Protein AF-A0A1Y3E8Z4-F1 (afdb_monomer_lite)

InterPro domains:
  IPR003609 PAN/Apple domain [PS50948] (4-82)

Sequence (95 aa):
GEICVLEFYNATQISSFNAIEILENIENIKSCIYVCRQRFHRDLCLAISYNKKKQCTLLRKASYIRLYNVEPQSLFAEILFCEQGTLLIRNRTYK

Foldseek 3Di:
DKDWDKDKDPDQKDKFKDWDDKDAPQPDVVSLVVVLVVVVVVQFAFKWKAAPRRIITGMHGHPDIDIDGRDPRIIIMGTPDMDPDDPPPPPPPDD

pLDDT: mean 87.58, std 13.72, range [39.69, 97.56]

Secondary structure (DSSP, 8-state):
-EEEEEEEE--SEEETEEEEEEES---SHHHHHHHHHHTGGGT--SEEEEETTS-EEEEEE-SS--EEEPPTTEEEEEEEEEEE-----------

Radius of gyration: 14.77 Å; chains: 1; bounding box: 46×36×31 Å

Organism: NCBI:txid6335

Structure (mmCIF, N/CA/C/O backbone):
data_AF-A0A1Y3E8Z4-F1
#
_entry.id   AF-A0A1Y3E8Z4-F1
#
loop_
_atom_site.group_PDB
_atom_site.id
_atom_site.type_symbol
_atom_site.label_atom_id
_atom_site.label_alt_id
_atom_site.label_comp_id
_atom_site.label_asym_id
_atom_site.label_entity_id
_atom_site.label_seq_id
_atom_site.pdbx_PDB_ins_code
_atom_site.Cartn_x
_atom_site.Cartn_y
_atom_site.Cartn_z
_atom_site.occupancy
_atom_site.B_iso_or_equiv
_atom_site.auth_seq_id
_atom_site.auth_comp_id
_atom_site.auth_asym_id
_atom_site.auth_atom_id
_atom_site.pdbx_PDB_model_num
ATOM 1 N N . GLY A 1 1 ? -15.598 1.899 -15.119 1.00 70.19 1 GLY A N 1
ATOM 2 C CA . GLY A 1 1 ? -14.997 1.310 -13.910 1.00 70.19 1 GLY A CA 1
ATOM 3 C C . GLY A 1 1 ? -13.720 0.608 -14.306 1.00 70.19 1 GLY A C 1
ATOM 4 O O . GLY A 1 1 ? -13.590 0.247 -15.471 1.00 70.19 1 GLY A O 1
ATOM 5 N N . GLU A 1 2 ? -12.785 0.466 -13.376 1.00 82.25 2 GLU A N 1
ATOM 6 C CA . GLU A 1 2 ? -11.602 -0.381 -13.547 1.00 82.25 2 GLU A CA 1
ATOM 7 C C . GLU A 1 2 ? -11.699 -1.558 -12.576 1.00 82.25 2 GLU A C 1
ATOM 9 O O . GLU A 1 2 ? -12.275 -1.428 -11.491 1.00 82.25 2 GLU A O 1
ATOM 14 N N . ILE A 1 3 ? -11.140 -2.696 -12.967 1.00 87.44 3 ILE A N 1
ATOM 15 C CA . ILE A 1 3 ? -10.971 -3.867 -12.111 1.00 87.44 3 ILE A CA 1
ATOM 16 C C . ILE A 1 3 ? -9.476 -4.009 -11.880 1.00 87.44 3 ILE A C 1
ATOM 18 O O . ILE A 1 3 ? -8.716 -4.075 -12.840 1.00 87.44 3 ILE A O 1
ATOM 22 N N . CYS A 1 4 ? -9.063 -4.055 -10.618 1.00 89.50 4 CYS A N 1
ATOM 23 C CA . CYS A 1 4 ? -7.670 -4.268 -10.251 1.00 89.50 4 CYS A CA 1
ATOM 24 C C . CYS A 1 4 ? -7.501 -5.649 -9.626 1.00 89.50 4 CYS A C 1
ATOM 26 O O . CYS A 1 4 ? -8.314 -6.061 -8.795 1.00 89.50 4 CYS A O 1
ATOM 28 N N . VAL A 1 5 ? -6.423 -6.331 -10.000 1.00 92.88 5 VAL A N 1
ATOM 29 C CA . VAL A 1 5 ? -5.960 -7.545 -9.329 1.00 92.88 5 VAL A CA 1
ATOM 30 C C . VAL A 1 5 ? -4.914 -7.140 -8.302 1.00 92.88 5 VAL A C 1
ATOM 32 O O . VAL A 1 5 ? -3.946 -6.450 -8.627 1.00 92.88 5 VAL A O 1
ATOM 35 N N . LEU A 1 6 ? -5.138 -7.553 -7.056 1.00 94.81 6 LEU A N 1
ATOM 36 C CA . LEU A 1 6 ? -4.233 -7.294 -5.947 1.00 94.81 6 LEU A CA 1
ATOM 37 C C . LEU A 1 6 ? -3.727 -8.602 -5.358 1.00 94.81 6 LEU A C 1
ATOM 39 O O . LEU A 1 6 ? -4.484 -9.568 -5.246 1.00 94.81 6 LEU A O 1
ATOM 43 N N . GLU A 1 7 ? -2.478 -8.588 -4.917 1.00 95.75 7 GLU A N 1
ATOM 44 C CA . GLU A 1 7 ? -1.892 -9.653 -4.116 1.00 95.75 7 GLU A CA 1
ATOM 45 C C . GLU A 1 7 ? -1.713 -9.179 -2.676 1.00 95.75 7 GLU A C 1
ATOM 47 O O . GLU A 1 7 ? -1.162 -8.106 -2.424 1.00 95.75 7 GLU A O 1
ATOM 52 N N . PHE A 1 8 ? -2.208 -9.972 -1.726 1.00 94.56 8 PHE A N 1
ATOM 53 C CA . PHE A 1 8 ? -2.134 -9.664 -0.303 1.00 94.56 8 PHE A CA 1
ATOM 54 C C . PHE A 1 8 ? -1.032 -10.478 0.354 1.00 94.56 8 PHE A C 1
ATOM 56 O O . PHE A 1 8 ? -0.984 -11.699 0.215 1.00 94.56 8 PHE A O 1
ATOM 63 N N . TYR A 1 9 ? -0.200 -9.801 1.138 1.00 92.56 9 TYR A N 1
ATOM 64 C CA . TYR A 1 9 ? 0.934 -10.418 1.806 1.00 92.56 9 TYR A CA 1
ATOM 65 C C . TYR A 1 9 ? 0.747 -10.378 3.319 1.00 92.56 9 TYR A C 1
ATOM 67 O O . TYR A 1 9 ? 0.541 -9.316 3.908 1.00 92.56 9 TYR A O 1
ATOM 75 N N . ASN A 1 10 ? 0.869 -11.542 3.957 1.00 89.12 10 ASN A N 1
ATOM 76 C CA . ASN A 1 10 ? 0.982 -11.654 5.407 1.00 89.12 10 ASN A CA 1
ATOM 77 C C . ASN A 1 10 ? 2.460 -11.818 5.785 1.00 89.12 10 ASN A C 1
ATOM 79 O O . ASN A 1 10 ? 2.916 -12.917 6.098 1.00 89.12 10 ASN A O 1
ATOM 83 N N . ALA A 1 11 ? 3.219 -10.730 5.673 1.00 89.12 11 ALA A N 1
ATOM 84 C CA . ALA A 1 11 ? 4.649 -10.705 5.953 1.00 89.12 11 ALA A CA 1
ATOM 85 C C . ALA A 1 11 ? 5.020 -9.454 6.754 1.00 89.12 11 ALA A C 1
ATOM 87 O O . ALA A 1 11 ? 4.420 -8.394 6.593 1.00 89.12 11 ALA A O 1
ATOM 88 N N . THR A 1 12 ? 6.036 -9.575 7.606 1.00 93.25 12 THR A N 1
ATOM 89 C CA . THR A 1 12 ? 6.593 -8.450 8.374 1.00 93.25 12 THR A CA 1
ATOM 90 C C . THR A 1 12 ? 7.569 -7.614 7.550 1.00 93.25 12 THR A C 1
ATOM 92 O O . THR A 1 12 ? 7.822 -6.456 7.880 1.00 93.25 12 THR A O 1
ATOM 95 N N . GLN A 1 13 ? 8.111 -8.185 6.471 1.00 94.12 13 GLN A N 1
ATOM 96 C CA . GLN A 1 13 ? 9.029 -7.521 5.556 1.00 94.12 13 GLN A CA 1
ATOM 97 C C . GLN A 1 13 ? 8.677 -7.847 4.109 1.00 94.12 13 GLN A C 1
ATOM 99 O O . GLN A 1 13 ? 8.429 -9.003 3.773 1.00 94.12 13 GLN A O 1
ATOM 104 N N . ILE A 1 14 ? 8.706 -6.826 3.255 1.00 95.25 14 ILE A N 1
ATOM 105 C CA . ILE A 1 14 ? 8.536 -6.958 1.807 1.00 95.25 14 ILE A CA 1
ATOM 106 C C . ILE A 1 14 ? 9.780 -6.400 1.121 1.00 95.25 14 ILE A C 1
ATOM 108 O O . ILE A 1 14 ? 10.251 -5.309 1.446 1.00 95.25 14 ILE A O 1
ATOM 112 N N . SER A 1 15 ? 10.328 -7.138 0.161 1.00 93.19 15 SER A N 1
ATOM 113 C CA . SER A 1 15 ? 11.480 -6.686 -0.616 1.00 93.19 15 SER A CA 1
ATOM 114 C C . SER A 1 15 ? 11.094 -5.691 -1.707 1.00 93.19 15 SER A C 1
ATOM 116 O O . SER A 1 15 ? 10.069 -5.838 -2.363 1.00 93.19 15 SER A O 1
ATOM 118 N N . SER A 1 16 ? 11.999 -4.762 -1.990 1.00 92.94 16 SER A N 1
ATOM 119 C CA . SER A 1 16 ? 11.995 -3.868 -3.147 1.00 92.94 16 SER A CA 1
ATOM 120 C C . SER A 1 16 ? 10.841 -2.861 -3.179 1.00 92.94 16 SER A C 1
ATOM 122 O O . SER A 1 16 ? 10.405 -2.469 -4.260 1.00 92.94 16 SER A O 1
ATOM 124 N N . PHE A 1 17 ? 10.405 -2.375 -2.011 1.00 94.62 17 PHE A N 1
ATOM 125 C CA . PHE A 1 17 ? 9.446 -1.271 -1.890 1.00 94.62 17 PHE A CA 1
ATOM 126 C C . PHE A 1 17 ? 9.970 -0.123 -1.028 1.00 94.62 17 PHE A C 1
ATOM 128 O O . PHE A 1 17 ? 10.738 -0.323 -0.090 1.00 94.62 17 PHE A O 1
ATOM 135 N N . ASN A 1 18 ? 9.513 1.089 -1.343 1.00 93.31 18 ASN A N 1
ATOM 136 C CA . ASN A 1 18 ? 9.751 2.302 -0.566 1.00 93.31 18 ASN A CA 1
ATOM 137 C C . ASN A 1 18 ? 8.430 3.016 -0.284 1.00 93.31 18 ASN A C 1
ATOM 139 O O . ASN A 1 18 ? 7.625 3.191 -1.200 1.00 93.31 18 ASN A O 1
ATOM 143 N N . ALA A 1 19 ? 8.251 3.493 0.948 1.00 94.06 19 ALA A N 1
ATOM 144 C CA . ALA A 1 19 ? 7.158 4.396 1.285 1.00 94.06 19 ALA A CA 1
ATOM 145 C C . ALA A 1 19 ? 7.342 5.748 0.577 1.00 94.06 19 ALA A C 1
ATOM 147 O O . ALA A 1 19 ? 8.453 6.271 0.478 1.00 94.06 19 ALA A O 1
ATOM 148 N N . ILE A 1 20 ? 6.240 6.291 0.075 1.00 93.38 20 ILE A N 1
ATOM 149 C CA . ILE A 1 20 ? 6.173 7.586 -0.610 1.00 93.38 20 ILE A CA 1
ATOM 150 C C . ILE A 1 20 ? 5.523 8.611 0.311 1.00 93.38 20 ILE A C 1
ATOM 152 O O . ILE A 1 20 ? 5.991 9.736 0.434 1.00 93.38 20 ILE A O 1
ATOM 156 N N . GLU A 1 21 ? 4.418 8.203 0.930 1.00 94.19 21 GLU A N 1
ATOM 157 C CA . GLU A 1 21 ? 3.521 9.057 1.693 1.00 94.19 21 GLU A CA 1
ATOM 158 C C . GLU A 1 21 ? 2.731 8.186 2.672 1.00 94.19 21 GLU A C 1
ATOM 160 O O . GLU A 1 21 ? 2.402 7.037 2.361 1.00 94.19 21 GLU A O 1
ATOM 165 N N . ILE A 1 22 ? 2.419 8.744 3.839 1.00 95.81 22 ILE A N 1
ATOM 166 C CA . ILE A 1 22 ? 1.502 8.157 4.814 1.00 95.81 22 ILE A CA 1
ATOM 167 C C . ILE A 1 22 ? 0.279 9.066 4.874 1.00 95.81 22 ILE A C 1
ATOM 169 O O . ILE A 1 22 ? 0.397 10.263 5.123 1.00 95.81 22 ILE A O 1
ATOM 173 N N . LEU A 1 23 ? -0.887 8.489 4.614 1.00 96.69 23 LEU A N 1
ATOM 174 C CA . LEU A 1 23 ? -2.176 9.159 4.672 1.00 96.69 23 LEU A CA 1
ATOM 175 C C . LEU A 1 23 ? -2.889 8.758 5.958 1.00 96.69 23 LEU A C 1
ATOM 177 O O . LEU A 1 23 ? -3.043 7.570 6.242 1.00 96.69 23 LEU A O 1
ATOM 181 N N . GLU A 1 24 ? -3.362 9.752 6.696 1.00 97.06 24 GLU A N 1
ATOM 182 C CA . GLU A 1 24 ? -4.145 9.574 7.917 1.00 97.06 24 GLU A CA 1
ATOM 183 C C . GLU A 1 24 ? -5.648 9.554 7.611 1.00 97.06 24 GLU A C 1
ATOM 185 O O . GLU A 1 24 ? -6.099 10.098 6.600 1.00 97.06 24 GLU A O 1
ATOM 190 N N . ASN A 1 25 ? -6.442 8.983 8.520 1.00 96.88 25 ASN A N 1
ATOM 191 C CA . ASN A 1 25 ? -7.910 9.018 8.472 1.00 96.88 25 ASN A CA 1
ATOM 192 C C . ASN A 1 25 ? -8.540 8.421 7.195 1.00 96.88 25 ASN A C 1
ATOM 194 O O . ASN A 1 25 ? -9.654 8.783 6.813 1.00 96.88 25 ASN A O 1
ATOM 198 N N . ILE A 1 26 ? -7.871 7.467 6.544 1.00 97.56 26 ILE A N 1
ATOM 199 C CA . ILE A 1 26 ? -8.427 6.738 5.403 1.00 97.56 26 ILE A CA 1
ATOM 200 C C . ILE A 1 26 ? -9.408 5.681 5.911 1.00 97.56 26 ILE A C 1
ATOM 202 O O . ILE A 1 26 ? -9.023 4.668 6.492 1.00 97.56 26 ILE A O 1
ATOM 206 N N . GLU A 1 27 ? -10.701 5.911 5.684 1.00 95.44 27 GLU A N 1
ATOM 207 C CA . GLU A 1 27 ? -11.783 5.109 6.272 1.00 95.44 27 GLU A CA 1
ATOM 208 C C . GLU A 1 27 ? -11.688 3.606 6.028 1.00 95.44 27 GLU A C 1
ATOM 210 O O . GLU A 1 27 ? -12.073 2.821 6.892 1.00 95.44 27 GLU A O 1
ATOM 215 N N . ASN A 1 28 ? -11.224 3.201 4.849 1.00 94.69 28 ASN A N 1
ATOM 216 C CA . ASN A 1 28 ? -11.162 1.800 4.479 1.00 94.69 28 ASN A CA 1
ATOM 217 C C . ASN A 1 28 ? -10.077 1.541 3.431 1.00 94.69 28 ASN A C 1
ATOM 219 O O . ASN A 1 28 ? -9.623 2.437 2.714 1.00 94.69 28 ASN A O 1
ATOM 223 N N . ILE A 1 29 ? -9.710 0.268 3.304 1.00 93.88 29 ILE A N 1
ATOM 224 C CA . ILE A 1 29 ? -8.678 -0.166 2.368 1.00 93.88 29 ILE A CA 1
ATOM 225 C C . ILE A 1 29 ? -9.025 0.135 0.904 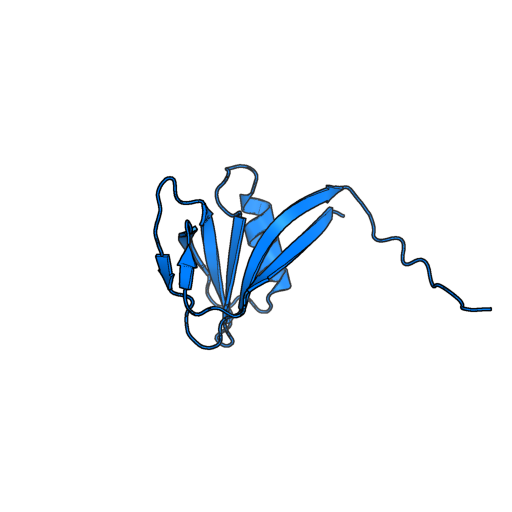1.00 93.88 29 ILE A C 1
ATOM 227 O O . ILE A 1 29 ? -8.131 0.455 0.128 1.00 93.88 29 ILE A O 1
ATOM 231 N N . LYS A 1 30 ? -10.308 0.104 0.512 1.00 93.50 30 LYS A N 1
ATOM 232 C CA . LYS A 1 30 ? -10.708 0.413 -0.871 1.00 93.50 30 LYS A CA 1
ATOM 233 C C . LYS A 1 30 ? -10.388 1.866 -1.221 1.00 93.50 30 LYS A C 1
ATOM 235 O O . LYS A 1 30 ? -9.887 2.117 -2.312 1.00 93.50 30 LYS A O 1
ATOM 240 N N . SER A 1 31 ? -10.591 2.799 -0.291 1.00 95.38 31 SER A N 1
ATOM 241 C CA . SER A 1 31 ? -10.180 4.197 -0.452 1.00 95.38 31 SER A CA 1
ATOM 242 C C . SER A 1 31 ? -8.658 4.333 -0.573 1.00 95.38 31 SER A C 1
ATOM 244 O O . SER A 1 31 ? -8.183 5.078 -1.425 1.00 95.38 31 SER A O 1
ATOM 246 N N . CYS A 1 32 ? -7.887 3.571 0.211 1.00 96.19 32 CYS A N 1
ATOM 247 C CA . CYS A 1 32 ? -6.422 3.536 0.109 1.00 96.19 32 CYS A CA 1
ATOM 248 C C . CYS A 1 32 ? -5.958 3.049 -1.281 1.00 96.19 32 CYS A C 1
ATOM 250 O O . CYS A 1 32 ? -5.151 3.710 -1.936 1.00 96.19 32 CYS A O 1
ATOM 252 N N . ILE A 1 33 ? -6.539 1.949 -1.779 1.00 94.69 33 ILE A N 1
ATOM 253 C CA . ILE A 1 33 ? -6.277 1.409 -3.126 1.00 94.69 33 ILE A CA 1
ATOM 254 C C . ILE A 1 33 ? -6.661 2.430 -4.200 1.00 94.69 33 ILE A C 1
ATOM 2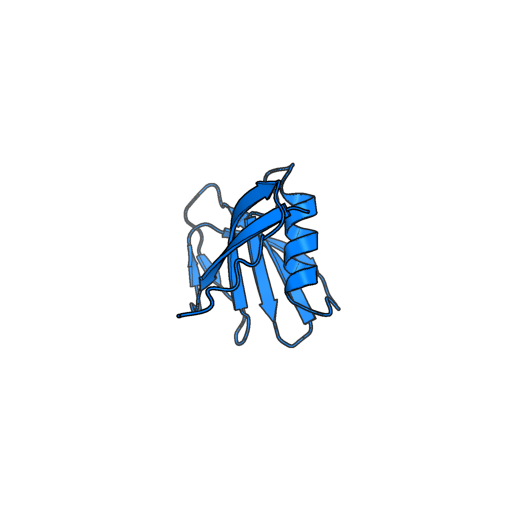56 O O . ILE A 1 33 ? -5.898 2.655 -5.136 1.00 94.69 33 ILE A O 1
ATOM 260 N N . TYR A 1 34 ? -7.820 3.078 -4.062 1.00 93.50 34 TYR A N 1
ATOM 261 C CA . TYR A 1 34 ? -8.282 4.089 -5.009 1.00 93.50 34 TYR A CA 1
ATOM 262 C C . TYR A 1 34 ? -7.299 5.259 -5.108 1.00 93.50 34 TYR A C 1
ATOM 264 O O . TYR A 1 34 ? -6.903 5.638 -6.208 1.00 93.50 34 TYR A O 1
ATOM 272 N N . VAL A 1 35 ? -6.838 5.790 -3.972 1.00 93.75 35 VAL A N 1
ATOM 273 C CA . VAL A 1 35 ? -5.844 6.871 -3.948 1.00 93.75 35 VAL A CA 1
ATOM 274 C C . VAL A 1 35 ? -4.508 6.417 -4.546 1.00 93.75 35 VAL A C 1
ATOM 276 O O . VAL A 1 35 ? -3.902 7.161 -5.319 1.00 93.75 35 VAL A O 1
ATOM 279 N N . CYS A 1 36 ? -4.068 5.189 -4.252 1.00 94.94 36 CYS A N 1
ATOM 280 C CA . CYS A 1 36 ? -2.888 4.600 -4.883 1.00 9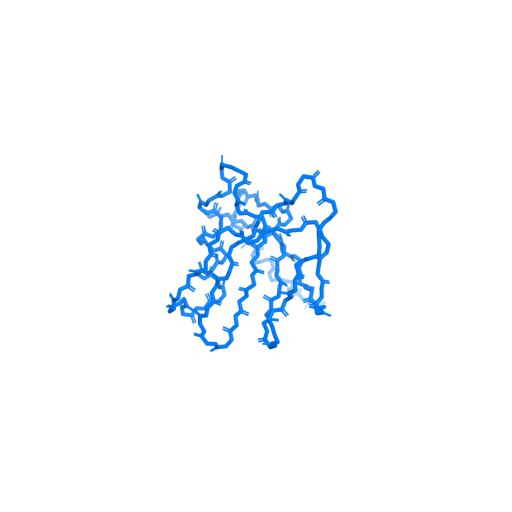4.94 36 CYS A CA 1
ATOM 281 C C . CYS A 1 36 ? -3.044 4.551 -6.413 1.00 94.94 36 CYS A C 1
ATOM 283 O O . CYS A 1 36 ? -2.172 5.024 -7.141 1.00 94.94 36 CYS A O 1
ATOM 285 N N . ARG A 1 37 ? -4.202 4.091 -6.909 1.00 91.88 37 ARG A N 1
ATOM 286 C CA . ARG A 1 37 ? -4.506 3.997 -8.343 1.00 91.88 37 ARG A CA 1
ATOM 287 C C . ARG A 1 37 ? -4.483 5.356 -9.041 1.00 91.88 37 ARG A C 1
ATOM 289 O O . ARG A 1 37 ? -3.903 5.461 -10.116 1.00 91.88 37 ARG A O 1
ATOM 296 N N . GLN A 1 38 ? -5.015 6.409 -8.418 1.00 90.12 38 GLN A N 1
ATOM 297 C CA . GLN A 1 38 ? -4.931 7.773 -8.965 1.00 90.12 38 GLN A CA 1
ATOM 298 C C . GLN A 1 38 ? -3.477 8.265 -9.109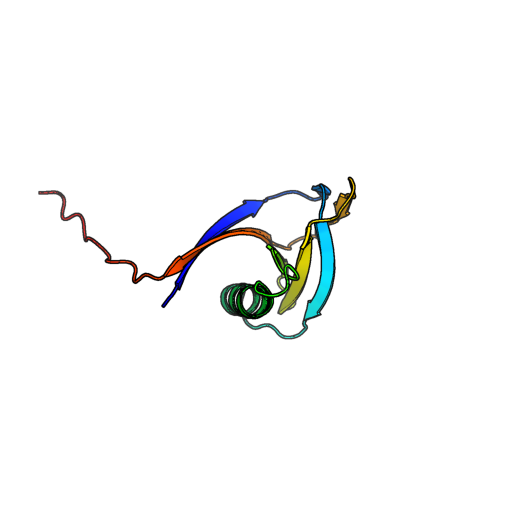 1.00 90.12 38 GLN A C 1
ATOM 300 O O . GLN A 1 38 ? -3.181 9.110 -9.952 1.00 90.12 38 GLN A O 1
ATOM 305 N N . ARG A 1 39 ? -2.547 7.714 -8.318 1.00 87.00 39 ARG A N 1
ATOM 306 C CA . ARG A 1 39 ? -1.106 8.013 -8.373 1.00 87.00 39 ARG A CA 1
ATOM 307 C C . ARG A 1 39 ? -0.297 7.029 -9.230 1.00 87.00 39 ARG A C 1
ATOM 309 O O . ARG A 1 39 ? 0.913 7.211 -9.362 1.00 87.00 39 ARG A O 1
ATOM 316 N N . PHE A 1 40 ? -0.933 6.031 -9.845 1.00 76.00 40 PHE A N 1
ATOM 317 C CA . PHE A 1 40 ? -0.261 5.018 -10.667 1.00 76.00 40 PHE A CA 1
ATOM 318 C C . PHE A 1 40 ? 0.381 5.608 -11.929 1.00 76.00 40 PHE A C 1
ATOM 320 O O . PHE A 1 40 ? 1.483 5.224 -12.288 1.00 76.00 40 PHE A O 1
ATOM 327 N N . HIS A 1 41 ? -0.254 6.599 -12.568 1.00 69.88 41 HIS A N 1
ATOM 328 C CA . HIS A 1 41 ? 0.219 7.197 -13.831 1.00 69.88 41 HIS A CA 1
ATOM 329 C C . HIS A 1 41 ? 1.615 7.840 -13.775 1.00 69.88 41 HIS A C 1
ATOM 331 O O . HIS A 1 41 ? 2.150 8.225 -14.809 1.00 69.88 41 HIS A O 1
ATOM 337 N N . ARG A 1 42 ? 2.188 8.006 -12.581 1.00 66.81 42 ARG A N 1
ATOM 338 C CA . ARG A 1 42 ? 3.534 8.558 -12.375 1.00 6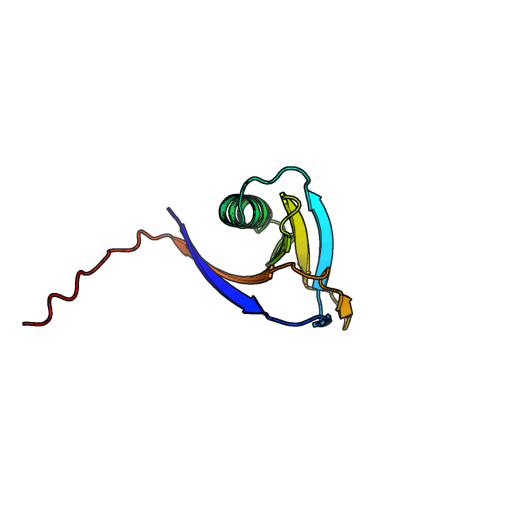6.81 42 ARG A CA 1
ATOM 339 C C . ARG A 1 42 ? 4.537 7.502 -11.889 1.00 66.81 42 ARG A C 1
ATOM 341 O O . ARG A 1 42 ? 5.564 7.882 -11.336 1.00 66.81 42 ARG A O 1
ATOM 348 N N . ASP A 1 43 ? 4.192 6.214 -11.984 1.00 66.44 43 ASP A N 1
ATOM 349 C CA . ASP A 1 43 ? 4.906 5.090 -11.354 1.00 66.44 43 ASP A CA 1
ATOM 350 C C . ASP A 1 43 ? 5.168 5.317 -9.856 1.00 66.44 43 ASP A C 1
ATOM 352 O O . ASP A 1 43 ? 6.135 4.819 -9.272 1.00 66.44 43 ASP A O 1
ATOM 356 N N . LEU A 1 44 ? 4.308 6.122 -9.219 1.00 84.88 44 LEU A N 1
ATOM 357 C CA . LEU A 1 44 ? 4.450 6.440 -7.812 1.00 84.88 44 LEU A CA 1
ATOM 358 C C . LEU A 1 44 ? 3.884 5.283 -7.009 1.00 84.88 44 LEU A C 1
ATOM 360 O O . LEU A 1 44 ? 4.650 4.596 -6.366 1.00 84.88 44 LEU A O 1
ATOM 364 N N . CYS A 1 45 ? 2.587 5.002 -7.049 1.00 95.19 45 CYS A N 1
ATOM 365 C CA . CYS A 1 45 ? 2.029 3.986 -6.157 1.00 95.19 45 CYS A CA 1
ATOM 366 C C . CYS A 1 45 ? 1.750 2.653 -6.862 1.00 95.19 45 CYS A C 1
ATOM 368 O O . CYS A 1 45 ? 0.966 2.600 -7.808 1.00 95.19 45 CYS A O 1
ATOM 370 N N . LEU A 1 46 ? 2.375 1.585 -6.362 1.00 94.94 46 LEU A N 1
ATOM 371 C CA . LEU A 1 46 ? 2.227 0.199 -6.821 1.00 94.94 46 LEU A CA 1
ATOM 372 C C . LEU A 1 46 ? 1.797 -0.749 -5.694 1.00 94.94 46 LEU A C 1
ATOM 374 O O . LEU A 1 46 ? 1.329 -1.848 -5.963 1.00 94.94 46 LEU A O 1
ATOM 378 N N . ALA A 1 47 ? 1.927 -0.335 -4.435 1.00 96.19 47 ALA A N 1
ATOM 379 C CA . ALA A 1 47 ? 1.454 -1.103 -3.293 1.00 96.19 47 ALA A CA 1
ATOM 380 C C . ALA A 1 47 ? 0.965 -0.188 -2.169 1.00 96.19 47 ALA A C 1
ATOM 382 O O . ALA A 1 47 ? 1.284 1.004 -2.124 1.00 96.19 47 ALA A O 1
ATOM 383 N N . ILE A 1 48 ? 0.199 -0.763 -1.248 1.00 97.00 48 ILE A N 1
ATOM 384 C CA . ILE A 1 48 ? -0.285 -0.094 -0.046 1.00 97.00 48 ILE A CA 1
ATOM 385 C C . ILE A 1 48 ? 0.023 -0.911 1.208 1.00 97.00 48 ILE A C 1
ATOM 387 O O . ILE A 1 48 ? 0.069 -2.138 1.168 1.00 97.00 48 ILE A O 1
ATOM 391 N N . SER A 1 49 ? 0.164 -0.221 2.337 1.00 97.31 49 SER A N 1
ATOM 392 C CA . SER A 1 49 ? 0.078 -0.814 3.672 1.00 97.31 49 SER A CA 1
ATOM 393 C C . SER A 1 49 ? -1.016 -0.086 4.441 1.00 97.31 49 SER A C 1
ATOM 395 O O . SER A 1 49 ? -0.927 1.129 4.628 1.00 97.31 49 SER A O 1
ATOM 397 N N . TYR A 1 50 ? -2.072 -0.799 4.828 1.00 97.31 50 TYR A N 1
ATOM 398 C CA . TYR A 1 50 ? -3.229 -0.222 5.511 1.00 97.31 50 TYR A CA 1
ATOM 399 C C . TYR A 1 50 ? -3.417 -0.844 6.889 1.00 97.31 50 TYR A C 1
ATOM 401 O O . TYR A 1 50 ? -3.478 -2.068 7.009 1.00 97.31 50 TYR A O 1
ATOM 409 N N . ASN A 1 51 ? -3.548 -0.015 7.922 1.00 94.25 51 ASN A N 1
ATOM 410 C CA . ASN A 1 51 ? -3.654 -0.475 9.304 1.00 94.25 51 ASN A CA 1
ATOM 411 C C . ASN A 1 51 ? -5.011 -0.119 9.940 1.00 94.25 51 ASN A C 1
ATOM 413 O O . ASN A 1 51 ? -5.795 0.684 9.428 1.00 94.25 51 ASN A O 1
ATOM 417 N N . LYS A 1 52 ? -5.294 -0.706 11.109 1.00 91.94 52 LYS A N 1
ATOM 418 C CA . LYS A 1 52 ? -6.548 -0.469 11.852 1.00 91.94 52 LYS A CA 1
ATOM 419 C C . LYS A 1 52 ? -6.694 0.954 12.403 1.00 91.94 52 LYS A C 1
ATOM 421 O O . LYS A 1 52 ? -7.804 1.345 12.752 1.00 91.94 52 LYS A O 1
ATOM 426 N N . LYS A 1 53 ? -5.609 1.732 12.459 1.00 94.69 53 LYS A N 1
ATOM 427 C CA . LYS A 1 53 ? -5.627 3.156 12.832 1.00 94.69 53 LYS A CA 1
ATOM 428 C C . LYS A 1 53 ? -6.087 4.045 11.673 1.00 94.69 53 LYS A C 1
ATOM 430 O O . LYS A 1 53 ? -6.009 5.261 11.787 1.00 94.69 53 LYS A O 1
ATOM 435 N N . LYS A 1 54 ? -6.569 3.456 10.568 1.00 96.06 54 LYS A N 1
ATOM 436 C CA . LYS A 1 54 ? -6.954 4.166 9.343 1.00 96.06 54 LYS A CA 1
ATOM 437 C C . LYS A 1 54 ? -5.767 4.867 8.665 1.00 96.06 54 LYS A C 1
ATOM 439 O O . LYS A 1 54 ? -5.974 5.810 7.903 1.00 96.06 54 LYS A O 1
ATOM 444 N N . GLN A 1 55 ? -4.540 4.394 8.901 1.00 97.19 55 GLN A N 1
ATOM 445 C CA . GLN A 1 55 ? -3.361 4.867 8.177 1.00 97.19 55 GLN A CA 1
ATOM 446 C C . GLN A 1 55 ? -3.158 4.051 6.905 1.00 97.19 55 GLN A C 1
ATOM 448 O O . GLN A 1 55 ? -3.273 2.826 6.906 1.00 97.19 55 GLN A O 1
ATOM 453 N N . CYS A 1 56 ? -2.840 4.749 5.822 1.00 97.38 56 CYS A N 1
ATOM 454 C CA . CYS A 1 56 ? -2.578 4.197 4.502 1.00 97.38 56 CYS A CA 1
ATOM 455 C C . CYS A 1 56 ? -1.200 4.673 4.043 1.00 97.38 56 CYS A C 1
ATOM 457 O O . CYS A 1 56 ? -1.017 5.840 3.706 1.00 97.38 56 CYS A O 1
ATOM 459 N N . THR A 1 57 ? -0.221 3.776 4.027 1.00 96.94 57 THR A N 1
ATOM 460 C CA . THR A 1 57 ? 1.083 4.052 3.420 1.00 96.94 57 THR A CA 1
ATOM 461 C C . THR A 1 57 ? 1.012 3.719 1.941 1.00 96.94 57 THR A C 1
ATOM 463 O O . THR A 1 57 ? 0.631 2.606 1.584 1.00 96.94 57 THR A O 1
ATOM 466 N N . LEU A 1 58 ? 1.402 4.660 1.087 1.00 96.44 58 LEU A N 1
ATOM 467 C CA . LEU A 1 58 ? 1.557 4.442 -0.347 1.00 96.44 58 LEU A CA 1
ATOM 468 C C . LEU A 1 58 ? 2.994 4.049 -0.652 1.00 96.44 58 LEU A C 1
ATOM 470 O O . LEU A 1 58 ? 3.927 4.696 -0.171 1.00 96.44 58 LEU A O 1
ATOM 474 N N . LEU A 1 59 ? 3.178 3.009 -1.461 1.00 96.00 59 LEU A N 1
ATOM 475 C CA . LEU A 1 59 ? 4.491 2.451 -1.748 1.00 96.00 59 LEU A CA 1
ATOM 476 C C . LEU A 1 59 ? 4.775 2.362 -3.239 1.00 96.00 59 LEU A C 1
ATOM 478 O O . LEU A 1 59 ? 3.905 2.023 -4.039 1.00 96.00 59 LEU A O 1
ATOM 482 N N . ARG A 1 60 ? 6.040 2.605 -3.581 1.00 94.44 60 ARG A N 1
ATOM 483 C CA . ARG A 1 60 ? 6.600 2.442 -4.924 1.00 94.44 60 ARG A CA 1
ATOM 484 C C . ARG A 1 60 ? 7.610 1.314 -4.960 1.00 94.44 60 ARG A C 1
ATOM 486 O O . ARG A 1 60 ? 8.233 1.030 -3.934 1.00 94.44 60 ARG A O 1
ATOM 493 N N . LYS A 1 61 ? 7.870 0.763 -6.147 1.00 92.19 61 LYS A N 1
ATOM 494 C CA . LYS A 1 61 ? 9.031 -0.110 -6.335 1.00 92.19 61 LYS A CA 1
ATOM 495 C C . LYS A 1 61 ? 10.326 0.651 -6.062 1.00 92.19 61 LYS A C 1
ATOM 497 O O . LYS A 1 61 ? 10.521 1.786 -6.496 1.00 92.19 61 LYS A O 1
ATOM 502 N N . ALA A 1 62 ? 11.219 0.014 -5.319 1.00 91.69 62 ALA A N 1
ATOM 503 C CA . ALA A 1 62 ? 12.575 0.485 -5.113 1.00 91.69 62 ALA A CA 1
ATOM 504 C C . ALA A 1 62 ? 13.452 0.093 -6.311 1.00 91.69 62 ALA A C 1
ATOM 506 O O . ALA A 1 62 ? 13.336 -1.010 -6.837 1.00 91.69 62 ALA A O 1
ATOM 507 N N . SER A 1 63 ? 14.371 0.975 -6.711 1.00 88.75 63 SER A N 1
ATOM 508 C CA . SER A 1 63 ? 15.337 0.704 -7.791 1.00 88.75 63 SER A CA 1
ATOM 509 C C . SER A 1 63 ? 16.442 -0.287 -7.393 1.00 88.75 63 SER A C 1
ATOM 511 O O . SER A 1 63 ? 17.244 -0.687 -8.226 1.00 88.75 63 SER A O 1
ATOM 513 N N . TYR A 1 64 ? 16.512 -0.657 -6.115 1.00 88.88 64 TYR A N 1
ATOM 514 C CA . TYR A 1 64 ? 17.472 -1.595 -5.542 1.00 88.88 64 TYR A CA 1
ATOM 515 C C . TYR A 1 64 ? 16.806 -2.356 -4.397 1.00 88.88 64 TYR A C 1
ATOM 517 O O . TYR A 1 64 ? 15.780 -1.919 -3.866 1.00 88.88 64 TYR A O 1
ATOM 525 N N . ILE A 1 65 ? 17.399 -3.488 -4.013 1.00 89.56 65 ILE A N 1
ATOM 526 C CA . ILE A 1 65 ? 16.882 -4.330 -2.934 1.00 89.56 65 ILE A CA 1
ATOM 527 C C . ILE A 1 65 ? 16.877 -3.515 -1.635 1.00 89.56 65 ILE A C 1
ATOM 529 O O . ILE A 1 65 ? 17.920 -3.183 -1.074 1.00 89.56 65 ILE A O 1
ATOM 533 N N . ARG A 1 66 ? 15.673 -3.190 -1.168 1.00 88.62 66 ARG A N 1
ATOM 534 C CA . ARG A 1 66 ? 15.391 -2.618 0.150 1.00 88.62 66 ARG A CA 1
ATOM 535 C C . ARG A 1 66 ? 14.294 -3.424 0.810 1.00 88.62 66 ARG A C 1
ATOM 537 O O . ARG A 1 66 ? 13.381 -3.872 0.131 1.00 88.62 66 ARG A O 1
ATOM 544 N N . LEU A 1 67 ? 14.363 -3.583 2.122 1.00 93.44 67 LEU A N 1
ATOM 545 C CA . LEU A 1 67 ? 13.284 -4.194 2.886 1.00 93.44 67 LEU A CA 1
ATOM 546 C C . LEU A 1 67 ? 12.367 -3.089 3.407 1.00 93.44 67 LEU A C 1
ATOM 548 O O . LEU A 1 67 ? 12.813 -2.188 4.117 1.00 93.44 67 LEU A O 1
ATOM 552 N N . TYR A 1 68 ? 11.092 -3.159 3.043 1.00 95.00 68 TYR A N 1
ATOM 553 C CA . TYR A 1 68 ? 10.034 -2.398 3.685 1.00 95.00 68 TYR A CA 1
ATOM 554 C C . TYR A 1 68 ? 9.521 -3.196 4.882 1.00 95.00 68 TYR A C 1
ATOM 556 O O . TYR A 1 68 ? 9.057 -4.324 4.719 1.00 95.00 68 TYR A O 1
ATOM 564 N N . ASN A 1 69 ? 9.601 -2.608 6.075 1.00 95.19 69 ASN A N 1
ATOM 565 C CA . ASN A 1 69 ? 9.025 -3.191 7.281 1.00 95.19 69 ASN A CA 1
ATOM 566 C C . ASN A 1 69 ? 7.535 -2.846 7.328 1.00 95.19 69 ASN A C 1
ATOM 568 O O . ASN A 1 69 ? 7.170 -1.675 7.441 1.00 95.19 69 ASN A O 1
ATOM 572 N N . VAL A 1 70 ? 6.686 -3.865 7.244 1.00 94.25 70 VAL A N 1
ATOM 573 C CA . VAL A 1 70 ? 5.236 -3.701 7.354 1.00 94.25 70 VAL A CA 1
ATOM 574 C C . VAL A 1 70 ? 4.899 -3.428 8.820 1.00 94.25 70 VAL A C 1
ATOM 576 O O . VAL A 1 70 ? 5.305 -4.185 9.704 1.00 94.25 70 VAL A O 1
ATOM 579 N N . GLU A 1 71 ? 4.176 -2.339 9.099 1.00 92.00 71 GLU A N 1
ATOM 580 C CA . GLU A 1 71 ? 3.751 -2.030 10.469 1.00 92.00 71 GLU A CA 1
ATOM 581 C C . GLU A 1 71 ? 2.879 -3.181 11.015 1.00 92.00 71 GLU A C 1
ATOM 583 O O . GLU A 1 71 ? 2.008 -3.683 10.293 1.00 92.00 71 GLU A O 1
ATOM 588 N N . PRO A 1 72 ? 3.068 -3.613 12.277 1.00 90.75 72 PRO A N 1
ATOM 589 C CA . PRO A 1 72 ? 2.266 -4.678 12.866 1.00 90.75 72 PRO A CA 1
ATOM 590 C C . PRO A 1 72 ? 0.764 -4.435 12.709 1.00 90.75 72 PRO A C 1
ATOM 592 O O . PRO A 1 72 ? 0.282 -3.317 12.872 1.00 90.75 72 PRO A O 1
ATOM 595 N N . GLN A 1 73 ? 0.014 -5.506 12.440 1.00 89.62 73 GLN A N 1
ATOM 596 C CA . GLN A 1 73 ? -1.439 -5.450 12.221 1.00 89.62 73 GLN A CA 1
ATOM 597 C C . GLN A 1 73 ? -1.866 -4.597 11.011 1.00 89.62 73 GLN A C 1
ATOM 599 O O . GLN A 1 73 ? -3.023 -4.171 10.936 1.00 89.62 73 GLN A O 1
ATOM 604 N N . SER A 1 74 ? -0.955 -4.376 10.063 1.00 93.62 74 SER A N 1
ATOM 605 C CA . SER A 1 74 ? -1.263 -3.792 8.758 1.00 93.62 74 SER A CA 1
ATOM 606 C C . SER A 1 74 ? -1.419 -4.876 7.706 1.00 93.62 74 SER A C 1
ATOM 608 O O . SER A 1 74 ? -0.766 -5.917 7.761 1.00 93.62 74 SER A O 1
ATOM 610 N N . LEU A 1 75 ? -2.277 -4.614 6.728 1.00 94.19 75 LEU A N 1
ATOM 611 C CA . LEU A 1 75 ? -2.388 -5.413 5.521 1.00 94.19 75 LEU A CA 1
ATOM 612 C C . LEU A 1 75 ? -1.533 -4.773 4.431 1.00 94.19 75 LEU A C 1
ATOM 614 O O . LEU A 1 75 ? -1.762 -3.614 4.080 1.00 94.19 75 LEU A O 1
ATOM 618 N N . PHE A 1 76 ? -0.593 -5.535 3.878 1.00 97.00 76 PHE A N 1
ATOM 619 C CA . PHE A 1 76 ? 0.133 -5.137 2.680 1.00 97.00 76 PHE A CA 1
ATOM 620 C C . PHE A 1 76 ? -0.569 -5.691 1.438 1.00 97.00 76 PHE A C 1
ATOM 622 O O . PHE A 1 76 ? -0.905 -6.878 1.395 1.00 97.00 76 PHE A O 1
ATOM 629 N N . ALA A 1 77 ? -0.784 -4.840 0.435 1.00 96.75 77 ALA A N 1
ATOM 630 C CA . ALA A 1 77 ? -1.364 -5.237 -0.842 1.00 96.75 77 ALA A CA 1
ATOM 631 C C . ALA A 1 77 ? -0.592 -4.617 -2.011 1.00 96.75 77 ALA A C 1
ATOM 633 O O . ALA A 1 77 ? -0.466 -3.394 -2.087 1.00 96.75 77 ALA A O 1
ATOM 634 N N . GLU A 1 78 ? -0.117 -5.450 -2.933 1.00 95.88 78 GLU A N 1
ATOM 635 C CA . GLU A 1 78 ? 0.479 -5.020 -4.200 1.00 95.88 78 GLU A CA 1
ATOM 636 C C . GLU A 1 78 ? -0.595 -4.984 -5.288 1.00 95.88 78 GLU A C 1
ATOM 638 O O . GLU A 1 78 ? -1.408 -5.900 -5.405 1.00 95.88 78 GLU A O 1
ATOM 643 N N . ILE A 1 79 ? -0.615 -3.915 -6.080 1.00 94.19 79 ILE A N 1
ATOM 644 C CA . ILE A 1 79 ? -1.477 -3.793 -7.253 1.00 94.19 79 ILE A CA 1
ATOM 645 C C . ILE A 1 79 ? -0.699 -4.365 -8.436 1.00 94.19 79 ILE A C 1
ATOM 647 O O . ILE A 1 79 ? 0.237 -3.733 -8.920 1.00 94.19 79 ILE A O 1
ATOM 651 N N . LEU A 1 80 ? -1.095 -5.546 -8.913 1.00 92.50 80 LEU A N 1
ATOM 652 C CA . LEU A 1 80 ? -0.401 -6.217 -10.013 1.00 92.50 80 LEU A CA 1
ATOM 653 C C . LEU A 1 80 ? -0.735 -5.558 -11.353 1.00 92.50 80 LEU A C 1
ATOM 655 O O . LEU A 1 80 ? 0.149 -5.185 -12.119 1.00 92.50 80 LEU A O 1
ATOM 659 N N . PHE A 1 81 ? -2.028 -5.400 -11.628 1.00 88.88 81 PHE A N 1
ATOM 660 C CA . PHE A 1 81 ? -2.526 -4.714 -12.813 1.00 88.88 81 PHE A CA 1
ATOM 661 C C . PHE A 1 81 ? -3.977 -4.274 -12.616 1.00 88.88 81 PHE A C 1
ATOM 663 O O . PHE A 1 81 ? -4.705 -4.808 -11.774 1.00 88.88 81 PHE A O 1
ATOM 670 N N . CYS A 1 82 ? -4.392 -3.291 -13.410 1.00 88.19 82 CYS A N 1
ATOM 671 C CA . CYS A 1 82 ? -5.774 -2.842 -13.500 1.00 88.19 82 CYS A CA 1
ATOM 672 C C . CYS A 1 82 ? -6.184 -2.768 -14.966 1.00 88.19 82 CYS A C 1
ATOM 674 O O . CYS A 1 82 ? -5.427 -2.267 -15.796 1.00 88.19 82 CYS A O 1
ATOM 676 N N . GLU A 1 83 ? -7.396 -3.218 -15.264 1.00 87.94 83 GLU A N 1
ATOM 677 C CA . GLU A 1 83 ? -7.962 -3.195 -16.607 1.00 87.94 83 GLU A CA 1
ATOM 678 C C . GLU A 1 83 ? -9.295 -2.457 -16.623 1.00 87.94 83 GLU A C 1
ATOM 680 O O . GLU A 1 83 ? -10.053 -2.434 -15.644 1.00 87.94 83 GLU A O 1
ATOM 685 N N . GLN A 1 84 ? -9.590 -1.847 -17.768 1.00 84.94 84 GLN A N 1
ATOM 686 C CA . GLN A 1 84 ? -10.869 -1.204 -17.997 1.00 84.94 84 GLN A CA 1
ATOM 687 C C . GLN A 1 84 ? -11.943 -2.284 -18.129 1.00 84.94 84 GLN A C 1
ATOM 689 O O . GLN A 1 84 ? -11.885 -3.133 -19.014 1.00 84.94 84 GLN A O 1
ATOM 694 N N . GLY A 1 85 ? -12.935 -2.260 -17.249 1.00 73.81 85 GLY A N 1
ATOM 695 C CA . GLY A 1 85 ? -13.955 -3.292 -17.253 1.00 73.81 85 GLY A CA 1
ATOM 696 C C . GLY A 1 85 ? -14.971 -3.129 -16.141 1.00 73.81 85 GLY A C 1
ATOM 697 O O . GLY A 1 85 ? -14.770 -2.426 -15.148 1.00 73.81 85 GLY A O 1
ATOM 698 N N . THR A 1 86 ? -16.097 -3.802 -16.318 1.00 66.62 86 THR A N 1
ATOM 699 C CA . THR A 1 86 ? -17.082 -4.049 -15.271 1.00 66.62 86 THR A CA 1
ATOM 700 C C . THR A 1 86 ? -17.080 -5.543 -14.986 1.00 66.62 86 THR A C 1
ATOM 702 O O . THR A 1 86 ? -17.123 -6.354 -15.911 1.00 66.62 86 THR A O 1
ATOM 705 N N . LEU A 1 87 ? -16.991 -5.926 -13.707 1.00 62.81 8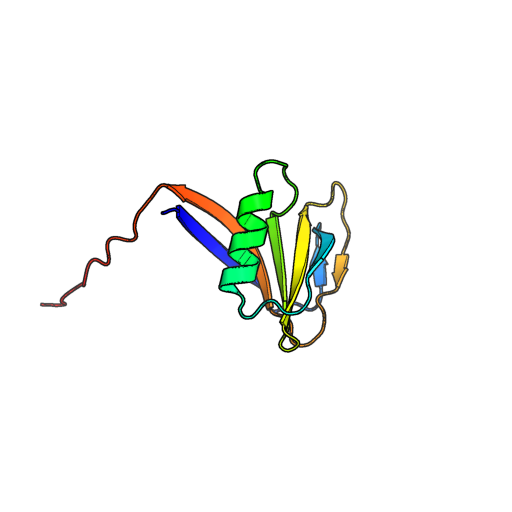7 LEU A N 1
ATOM 706 C CA . LEU A 1 87 ? -17.166 -7.321 -13.313 1.00 62.81 87 LEU A CA 1
ATOM 707 C C . LEU A 1 87 ? -18.589 -7.720 -13.709 1.00 62.81 87 LEU A C 1
ATOM 709 O O . LEU A 1 87 ? -19.552 -7.364 -13.031 1.00 62.81 87 LEU A O 1
ATOM 713 N N . LEU A 1 88 ? -18.733 -8.445 -14.818 1.00 58.66 88 LEU A N 1
ATOM 714 C CA . LEU A 1 88 ? -19.963 -9.161 -15.111 1.00 58.66 88 LEU A CA 1
ATOM 715 C C . LEU A 1 88 ? -20.024 -10.308 -14.106 1.00 58.66 88 LEU A C 1
ATOM 717 O O . LEU A 1 88 ? -19.371 -11.335 -14.294 1.00 58.66 88 LEU A O 1
ATOM 721 N N . ILE A 1 89 ? -20.771 -10.125 -13.015 1.00 59.59 89 ILE A N 1
ATOM 722 C CA . ILE A 1 89 ? -21.090 -11.218 -12.097 1.00 59.59 89 ILE A CA 1
ATOM 723 C C . ILE A 1 89 ? -21.905 -12.235 -12.902 1.00 59.59 89 ILE A C 1
ATOM 725 O O . ILE A 1 89 ? -23.121 -12.124 -13.041 1.00 59.59 89 ILE A O 1
ATOM 729 N N . ARG A 1 90 ? -21.231 -13.225 -13.491 1.00 51.91 90 ARG A N 1
ATOM 730 C CA . ARG A 1 90 ? -21.897 -14.413 -14.013 1.00 51.91 90 ARG A CA 1
ATOM 731 C C . ARG A 1 90 ? -22.287 -15.241 -12.802 1.00 51.91 90 ARG A C 1
ATOM 733 O O . ARG A 1 90 ? -21.461 -15.981 -12.272 1.00 51.91 90 ARG A O 1
ATOM 740 N N . ASN A 1 91 ? -23.534 -15.102 -12.361 1.00 44.22 91 ASN A N 1
ATOM 741 C CA . ASN A 1 91 ? -24.143 -16.067 -11.455 1.00 44.22 91 ASN A CA 1
ATOM 742 C C . ASN A 1 91 ? -24.026 -17.443 -12.119 1.00 44.22 91 ASN A C 1
ATOM 744 O O . ASN A 1 91 ? -24.760 -17.745 -13.058 1.00 44.22 91 ASN A O 1
ATOM 748 N N . ARG A 1 92 ? -23.071 -18.271 -11.680 1.00 52.31 92 ARG A N 1
ATOM 749 C CA . ARG A 1 92 ? -23.114 -19.700 -11.980 1.00 52.31 92 ARG A CA 1
ATOM 750 C C . ARG A 1 92 ? -24.266 -20.271 -11.166 1.00 52.31 92 ARG A C 1
ATOM 752 O O . ARG A 1 92 ? -24.078 -20.694 -10.031 1.00 52.31 92 ARG A O 1
ATOM 759 N N . THR A 1 93 ? -25.464 -20.255 -11.734 1.00 45.94 93 THR A N 1
ATOM 760 C CA . THR A 1 93 ? -26.512 -21.188 -11.336 1.00 45.94 93 THR A CA 1
ATOM 761 C C . THR A 1 93 ? -25.989 -22.573 -11.700 1.00 45.94 93 THR A C 1
ATOM 763 O O . THR A 1 93 ? -25.954 -22.937 -12.875 1.00 45.94 93 THR A O 1
ATOM 766 N N . TYR A 1 94 ? -25.494 -23.313 -10.708 1.00 47.94 94 TYR A N 1
ATOM 767 C CA . TYR A 1 94 ? -25.353 -24.758 -10.842 1.00 47.94 94 TYR A CA 1
ATOM 768 C C . TYR A 1 94 ? -26.765 -25.303 -11.108 1.00 47.94 94 TYR A C 1
ATOM 770 O O . TYR A 1 94 ? -27.658 -25.114 -10.282 1.00 47.94 94 TYR A O 1
ATOM 778 N N . LYS A 1 95 ? -26.974 -25.843 -12.314 1.00 39.69 95 LYS A N 1
ATOM 779 C CA . LYS A 1 95 ? -28.102 -26.725 -12.628 1.00 39.69 95 LYS A CA 1
ATOM 780 C C . LYS A 1 95 ? -27.791 -28.120 -12.114 1.00 39.69 95 LYS A C 1
ATOM 782 O O . LYS A 1 95 ? -26.598 -28.494 -12.193 1.00 39.69 95 LYS A O 1
#